Protein AF-A0A3P7DYY5-F1 (afdb_monomer_lite)

Structure (mmCIF, N/CA/C/O backbone):
data_AF-A0A3P7DYY5-F1
#
_entry.id   AF-A0A3P7DYY5-F1
#
loop_
_atom_site.group_PDB
_atom_site.id
_atom_site.type_symbol
_atom_site.label_atom_id
_atom_site.label_alt_id
_atom_site.label_comp_id
_atom_site.label_asym_id
_atom_site.label_entity_id
_atom_site.label_seq_id
_atom_site.pdbx_PDB_ins_code
_atom_site.Cartn_x
_atom_site.Cartn_y
_atom_site.Cartn_z
_atom_site.occupancy
_atom_site.B_iso_or_equiv
_atom_site.auth_seq_id
_atom_site.auth_comp_id
_atom_site.auth_asym_id
_atom_site.auth_atom_id
_atom_site.pdbx_PDB_model_num
ATOM 1 N N . MET A 1 1 ? 8.900 0.400 4.658 1.00 49.28 1 MET A N 1
ATOM 2 C CA . MET A 1 1 ? 7.834 1.344 4.260 1.00 49.28 1 MET A CA 1
ATOM 3 C C . MET A 1 1 ? 8.224 2.756 4.705 1.00 49.28 1 MET A C 1
ATOM 5 O O . MET A 1 1 ? 7.655 3.268 5.652 1.00 49.28 1 MET A O 1
ATOM 9 N N . GLU A 1 2 ? 9.219 3.385 4.072 1.00 54.34 2 GLU A N 1
ATOM 10 C CA . GLU A 1 2 ? 9.667 4.743 4.469 1.00 54.34 2 GLU A CA 1
ATOM 11 C C . GLU A 1 2 ? 8.899 5.875 3.755 1.00 54.34 2 GLU A C 1
ATOM 13 O O . GLU A 1 2 ? 9.110 7.042 4.052 1.00 54.34 2 GLU A O 1
ATOM 18 N N . ASN A 1 3 ? 7.967 5.545 2.849 1.00 60.91 3 ASN A N 1
ATOM 19 C CA . ASN A 1 3 ? 7.320 6.512 1.950 1.00 60.91 3 ASN A CA 1
ATOM 20 C C . ASN A 1 3 ? 5.791 6.568 2.112 1.00 60.91 3 ASN A C 1
ATOM 22 O O . ASN A 1 3 ? 5.076 6.672 1.112 1.00 60.91 3 ASN A O 1
ATOM 26 N N . VAL A 1 4 ? 5.281 6.435 3.340 1.00 59.06 4 VAL A N 1
ATOM 27 C CA . VAL A 1 4 ? 3.853 6.638 3.630 1.00 59.06 4 VAL A CA 1
ATOM 28 C C . VAL A 1 4 ? 3.684 8.005 4.273 1.00 59.06 4 VAL A C 1
ATOM 30 O O . VAL A 1 4 ? 4.120 8.219 5.402 1.00 59.06 4 VAL A O 1
ATOM 33 N N . TYR A 1 5 ? 3.047 8.927 3.556 1.00 59.81 5 TYR A N 1
ATOM 34 C CA . TYR A 1 5 ? 2.686 10.238 4.092 1.00 59.81 5 TYR A CA 1
ATOM 35 C C . TYR A 1 5 ? 1.183 10.270 4.325 1.00 59.81 5 TYR A C 1
ATOM 37 O O . TYR A 1 5 ? 0.419 10.111 3.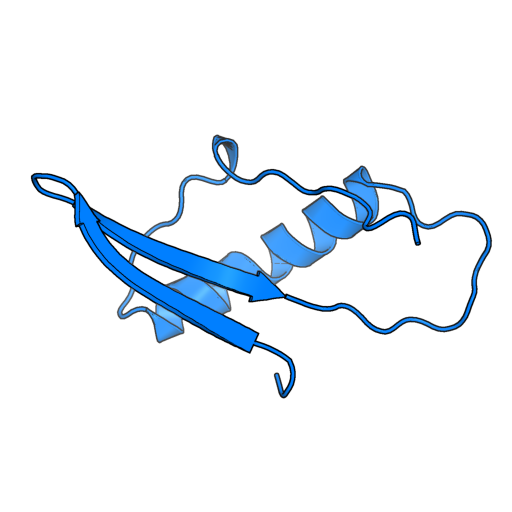374 1.00 59.81 5 TYR A O 1
ATOM 45 N N . VAL A 1 6 ? 0.770 10.454 5.580 1.00 63.00 6 VAL A N 1
ATOM 46 C CA . VAL A 1 6 ? -0.627 10.708 5.950 1.00 63.00 6 VAL A CA 1
ATOM 47 C C . VAL A 1 6 ? -0.831 12.216 5.931 1.00 63.00 6 VAL A C 1
ATOM 49 O O . VAL A 1 6 ? -0.176 12.938 6.682 1.00 63.00 6 VAL A O 1
ATOM 52 N N . TRP A 1 7 ? -1.709 12.691 5.054 1.00 62.31 7 TRP A N 1
ATOM 53 C CA . TRP A 1 7 ? -1.948 14.122 4.868 1.00 62.31 7 TRP A CA 1
ATOM 54 C C . TRP A 1 7 ? -3.072 14.619 5.764 1.00 62.31 7 TRP A C 1
ATOM 56 O O . TRP A 1 7 ? -2.955 15.675 6.382 1.00 62.31 7 TRP A O 1
ATOM 66 N N . TYR A 1 8 ? -4.152 13.843 5.848 1.00 64.00 8 TYR A N 1
ATOM 67 C CA . TYR A 1 8 ? -5.361 14.241 6.547 1.00 64.00 8 TYR A CA 1
ATOM 68 C C . TYR A 1 8 ? -6.029 13.055 7.232 1.00 64.00 8 TYR A C 1
ATOM 70 O O . TYR A 1 8 ? -6.215 11.985 6.651 1.00 64.00 8 TYR A O 1
ATOM 78 N N . LEU A 1 9 ? -6.417 13.301 8.482 1.00 69.12 9 LEU A N 1
ATOM 79 C CA . LEU A 1 9 ? -7.296 12.463 9.282 1.00 69.12 9 LEU A CA 1
ATOM 80 C C . LEU A 1 9 ? -8.501 13.321 9.644 1.00 69.12 9 LEU A C 1
ATOM 82 O O . LEU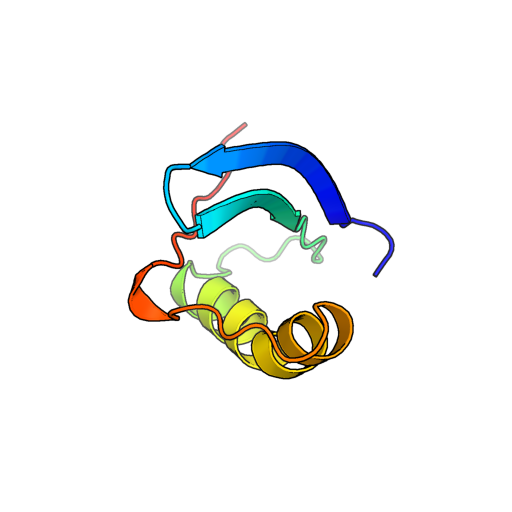 A 1 9 ? -8.358 14.306 10.372 1.00 69.12 9 LEU A O 1
ATOM 86 N N . TYR A 1 10 ? -9.676 12.980 9.125 1.00 75.69 10 TYR A N 1
ATOM 87 C CA . TYR A 1 10 ? -10.904 13.659 9.522 1.00 75.69 10 TYR A CA 1
ATOM 88 C C . TYR A 1 10 ? -12.085 12.697 9.565 1.00 75.69 10 TYR A C 1
ATOM 90 O O . TYR A 1 10 ? -12.155 11.719 8.823 1.00 75.69 10 TYR A O 1
ATOM 98 N N . ASN A 1 11 ? -13.029 12.988 10.455 1.00 77.06 11 ASN A N 1
ATOM 99 C CA . ASN A 1 11 ? -14.278 12.245 10.525 1.00 77.06 11 ASN A CA 1
ATOM 100 C C . ASN A 1 11 ? -15.169 12.658 9.349 1.00 77.06 11 ASN A C 1
ATOM 102 O O . ASN A 1 11 ? -15.472 13.842 9.186 1.00 77.06 11 ASN A O 1
ATOM 106 N N . SER A 1 12 ? -15.607 11.686 8.559 1.00 72.00 12 SER A N 1
ATOM 107 C CA . SER A 1 12 ? -16.540 11.851 7.447 1.00 72.00 12 SER A CA 1
ATOM 108 C C . SER A 1 12 ? -17.822 11.078 7.759 1.00 72.00 12 SER A C 1
ATOM 110 O O . SER A 1 12 ? -18.032 9.951 7.316 1.00 72.00 12 SER A O 1
ATOM 112 N N . GLY A 1 13 ? -18.682 11.667 8.594 1.00 78.75 13 GLY A N 1
ATOM 113 C CA . GLY A 1 13 ? -19.884 10.989 9.087 1.00 78.75 13 GLY A CA 1
ATOM 114 C C . GLY A 1 13 ? -19.533 9.817 10.019 1.00 78.75 13 GLY A C 1
ATOM 115 O O . GLY A 1 13 ? -18.835 10.053 11.006 1.00 78.75 13 GLY A O 1
ATOM 116 N N . PRO A 1 14 ? -20.023 8.587 9.765 1.00 79.12 14 PRO A N 1
ATOM 117 C CA . PRO A 1 14 ? -19.659 7.412 10.560 1.00 79.12 14 PRO A CA 1
ATOM 118 C C . PRO A 1 14 ? -18.246 6.882 10.254 1.00 79.12 14 PRO A C 1
ATOM 120 O O . PRO A 1 14 ? -17.756 6.037 11.000 1.00 79.12 14 PRO A O 1
ATOM 123 N N . ASP A 1 15 ? -17.602 7.366 9.187 1.00 70.25 15 ASP A N 1
ATOM 124 C CA . ASP A 1 15 ? -16.329 6.846 8.693 1.00 70.25 15 ASP A CA 1
ATOM 125 C C . ASP A 1 15 ? -15.152 7.754 9.084 1.00 70.25 15 ASP A C 1
ATOM 127 O O . ASP A 1 15 ? -15.272 8.981 9.138 1.00 70.25 15 ASP A O 1
ATOM 131 N N . LEU A 1 16 ? -13.977 7.159 9.302 1.00 71.88 16 LEU A N 1
ATOM 132 C CA . LEU A 1 16 ? -12.717 7.897 9.374 1.00 71.88 16 LEU A CA 1
ATOM 133 C C . LEU A 1 16 ? -12.127 7.993 7.964 1.00 71.88 16 LEU A C 1
ATOM 135 O O . LEU A 1 16 ? -11.736 6.984 7.377 1.00 71.88 16 LEU A O 1
ATOM 139 N N . ALA A 1 17 ? -12.039 9.207 7.425 1.00 70.75 17 ALA A N 1
ATOM 140 C CA . ALA A 1 17 ? -11.333 9.447 6.178 1.00 70.75 17 ALA A CA 1
ATOM 141 C C . ALA A 1 17 ? -9.832 9.567 6.468 1.00 70.75 17 ALA A C 1
ATOM 143 O O . ALA A 1 17 ? -9.388 10.492 7.155 1.00 70.75 17 ALA A O 1
ATOM 144 N N . VAL A 1 18 ? -9.063 8.617 5.935 1.00 69.31 18 VAL A N 1
ATOM 145 C CA . VAL A 1 18 ? -7.600 8.629 5.960 1.00 69.31 18 VAL A CA 1
ATOM 146 C C . VAL A 1 18 ? -7.112 8.869 4.541 1.00 69.31 18 VAL A C 1
ATOM 148 O O . VAL A 1 18 ? -7.306 8.029 3.661 1.00 69.31 18 VAL A O 1
ATOM 151 N N . GLU A 1 19 ? -6.470 10.009 4.315 1.00 69.38 19 GLU A N 1
ATOM 152 C CA . GLU A 1 19 ? -5.784 10.279 3.055 1.00 69.38 19 GLU A CA 1
ATOM 153 C C . GLU A 1 19 ? -4.284 10.055 3.235 1.00 69.38 19 GLU A C 1
ATOM 155 O O . GLU A 1 19 ? -3.629 10.731 4.035 1.00 69.38 19 GLU A O 1
ATOM 160 N N . PHE A 1 20 ? -3.733 9.108 2.478 1.00 69.25 20 PHE A N 1
ATOM 161 C CA . PHE A 1 20 ? -2.301 8.854 2.441 1.00 69.25 20 PHE A CA 1
ATOM 162 C C . PHE A 1 20 ? -1.804 8.661 1.012 1.00 69.25 20 PHE A C 1
ATOM 164 O O . PHE A 1 20 ? -2.548 8.261 0.116 1.00 69.25 20 PHE A O 1
ATOM 171 N N . SER A 1 21 ? -0.521 8.933 0.800 1.00 68.12 21 SER A N 1
ATOM 172 C CA . SER A 1 21 ? 0.156 8.664 -0.469 1.00 68.12 21 SER A CA 1
ATOM 173 C C . SER A 1 21 ? 1.204 7.576 -0.291 1.00 68.12 21 SER A C 1
ATOM 175 O O . SER A 1 21 ? 1.976 7.606 0.667 1.00 68.12 21 SER A O 1
ATOM 177 N N . LEU A 1 22 ? 1.252 6.644 -1.245 1.00 68.81 22 LEU A N 1
ATOM 178 C CA . LEU A 1 22 ? 2.358 5.704 -1.400 1.00 68.81 22 LEU A CA 1
ATOM 179 C C . LEU A 1 22 ? 3.178 6.099 -2.621 1.00 68.81 22 LEU A C 1
ATOM 181 O O . LEU A 1 22 ? 2.666 6.124 -3.740 1.00 68.81 22 LEU A O 1
ATOM 185 N N . ILE A 1 23 ? 4.461 6.374 -2.404 1.00 69.56 23 ILE A N 1
ATOM 186 C CA . ILE A 1 23 ? 5.409 6.641 -3.487 1.00 69.56 23 ILE A CA 1
ATOM 187 C C . ILE A 1 23 ? 6.242 5.383 -3.725 1.00 69.56 23 ILE A C 1
ATOM 189 O O . ILE A 1 23 ? 7.029 4.959 -2.874 1.00 69.56 23 ILE A O 1
ATOM 193 N N . LEU A 1 24 ? 6.072 4.796 -4.910 1.00 69.81 24 LEU A N 1
ATOM 194 C CA . LEU A 1 24 ? 6.850 3.654 -5.380 1.00 69.81 24 LEU A CA 1
ATOM 195 C C . LEU A 1 24 ? 8.021 4.155 -6.222 1.00 69.81 24 LEU A C 1
ATOM 197 O O . LEU A 1 24 ? 7.848 4.580 -7.364 1.00 69.81 24 LEU A O 1
ATOM 201 N N . LEU A 1 25 ? 9.222 4.084 -5.657 1.00 71.75 25 LEU A N 1
ATOM 202 C CA . LEU A 1 25 ? 10.454 4.348 -6.390 1.00 71.75 25 LEU A CA 1
ATOM 203 C C . LEU A 1 25 ? 10.885 3.062 -7.093 1.00 71.75 25 LEU A C 1
ATOM 205 O O . LEU A 1 25 ? 11.125 2.042 -6.450 1.00 71.75 25 LEU A O 1
ATOM 209 N N . THR A 1 26 ? 10.967 3.105 -8.417 1.00 72.75 26 THR A N 1
ATOM 210 C CA . THR A 1 26 ? 11.418 1.976 -9.239 1.00 72.75 26 THR A CA 1
ATOM 211 C C . THR A 1 26 ? 12.525 2.448 -10.178 1.00 72.75 26 THR A C 1
ATOM 213 O O . THR A 1 26 ? 12.542 3.628 -10.542 1.00 72.75 26 THR A O 1
ATOM 216 N N . PRO A 1 27 ? 13.471 1.574 -10.571 1.00 77.94 27 PRO A N 1
ATOM 217 C CA . PRO A 1 27 ? 14.395 1.894 -11.649 1.00 77.94 27 PRO A CA 1
ATOM 218 C C . PRO A 1 27 ? 13.616 2.324 -12.891 1.00 77.94 27 PRO A C 1
ATOM 220 O O . PRO A 1 27 ? 12.583 1.731 -13.203 1.00 77.94 27 PRO A O 1
ATOM 223 N N . SER A 1 28 ? 14.114 3.344 -13.594 1.00 70.75 28 SER A N 1
ATOM 224 C CA . SER A 1 28 ? 13.459 3.853 -14.798 1.00 70.75 28 SER A CA 1
ATOM 225 C C . SER A 1 28 ? 13.296 2.722 -15.815 1.00 70.75 28 SER A C 1
ATOM 227 O O . SER A 1 28 ? 14.271 2.239 -16.392 1.00 70.75 28 SER A O 1
ATOM 229 N N . HIS A 1 29 ? 12.057 2.276 -16.001 1.00 68.12 29 HIS A N 1
ATOM 230 C CA . HIS A 1 29 ? 11.675 1.313 -17.018 1.00 68.12 29 HIS A CA 1
ATOM 231 C C . HIS A 1 29 ? 10.490 1.904 -17.783 1.00 68.12 29 HIS A C 1
ATOM 233 O O . HIS A 1 29 ? 9.523 2.335 -17.152 1.00 68.12 29 HIS A O 1
ATOM 239 N N . PRO A 1 30 ? 10.520 1.925 -19.126 1.00 66.44 30 PRO A N 1
ATOM 240 C CA . PRO A 1 30 ? 9.615 2.757 -19.918 1.00 66.44 30 PRO A CA 1
ATOM 241 C C . PRO A 1 30 ? 8.126 2.398 -19.806 1.00 66.44 30 PRO A C 1
ATOM 243 O O . PRO A 1 30 ? 7.294 3.175 -20.247 1.00 66.44 30 PRO A O 1
ATOM 246 N N . ASN A 1 31 ? 7.767 1.248 -19.227 1.00 72.00 31 ASN A N 1
ATOM 247 C CA . ASN A 1 31 ? 6.414 0.696 -19.330 1.00 72.00 31 ASN A CA 1
ATOM 248 C C . ASN A 1 31 ? 5.933 0.007 -18.043 1.00 72.00 31 ASN A C 1
ATOM 250 O O . ASN A 1 31 ? 5.551 -1.163 -18.072 1.00 72.00 31 ASN A O 1
ATOM 254 N N . ILE A 1 32 ? 5.950 0.688 -16.897 1.00 77.81 32 ILE A N 1
ATOM 255 C CA . ILE A 1 32 ? 5.127 0.225 -15.770 1.00 77.81 32 ILE A CA 1
ATOM 256 C C . ILE A 1 32 ? 3.701 0.687 -16.067 1.00 77.81 32 ILE A C 1
ATOM 258 O O . ILE A 1 32 ? 3.480 1.874 -16.264 1.00 77.81 32 ILE A O 1
ATOM 262 N N . GLY A 1 33 ? 2.748 -0.242 -16.156 1.00 81.38 33 GLY A N 1
ATOM 263 C CA . GLY A 1 33 ? 1.336 0.082 -16.379 1.00 81.38 33 GLY A CA 1
ATOM 264 C C . GLY A 1 33 ? 0.585 0.347 -15.072 1.00 81.38 33 GLY A C 1
ATOM 265 O O . GLY A 1 33 ? 0.899 -0.263 -14.046 1.00 81.38 33 GLY A O 1
ATOM 266 N N . VAL A 1 34 ? -0.459 1.190 -15.117 1.00 81.31 34 VAL A N 1
ATOM 267 C CA . VAL A 1 34 ? -1.308 1.528 -13.949 1.00 81.31 34 VAL A CA 1
ATOM 268 C C . VAL A 1 34 ? -1.846 0.265 -13.276 1.00 81.31 34 VAL A C 1
ATOM 270 O O . VAL A 1 34 ? -1.869 0.164 -12.053 1.00 81.31 34 VAL A O 1
ATOM 273 N N . THR A 1 35 ? -2.236 -0.732 -14.074 1.00 84.81 35 THR A N 1
ATOM 274 C CA . THR A 1 35 ? -2.728 -2.024 -13.582 1.00 84.81 35 THR A CA 1
ATOM 275 C C . THR A 1 35 ? -1.676 -2.764 -12.759 1.00 84.81 35 THR A C 1
ATOM 277 O O . THR A 1 35 ? -2.007 -3.319 -11.717 1.00 84.81 35 THR A O 1
ATOM 280 N N . SER A 1 36 ? -0.407 -2.740 -13.175 1.00 85.56 36 SER A N 1
ATOM 281 C CA . SER A 1 36 ? 0.684 -3.361 -12.416 1.00 85.56 36 SER A CA 1
ATOM 282 C C . SER A 1 36 ? 0.882 -2.663 -11.073 1.00 85.56 36 SER A C 1
ATOM 284 O O . SER A 1 36 ? 0.994 -3.335 -10.051 1.00 85.56 36 SER A O 1
ATOM 286 N N . VAL A 1 37 ? 0.838 -1.326 -11.053 1.00 83.75 37 VAL A N 1
ATOM 287 C CA . VAL A 1 37 ? 0.911 -0.538 -9.811 1.00 83.75 37 VAL A CA 1
ATOM 288 C C . VAL A 1 37 ? -0.265 -0.865 -8.888 1.00 83.75 37 VAL A C 1
ATOM 290 O O . VAL A 1 37 ? -0.066 -1.123 -7.702 1.00 83.75 37 VAL A O 1
ATOM 293 N N . LYS A 1 38 ? -1.483 -0.930 -9.437 1.00 85.69 38 LYS A N 1
ATOM 294 C CA . LYS A 1 38 ? -2.687 -1.300 -8.685 1.00 85.69 38 LYS A CA 1
ATOM 295 C C . LYS A 1 38 ? -2.586 -2.713 -8.105 1.00 85.69 38 LYS A C 1
ATOM 297 O O . LYS A 1 38 ? -2.951 -2.910 -6.952 1.00 85.69 38 LYS A O 1
ATOM 302 N N . ASN A 1 39 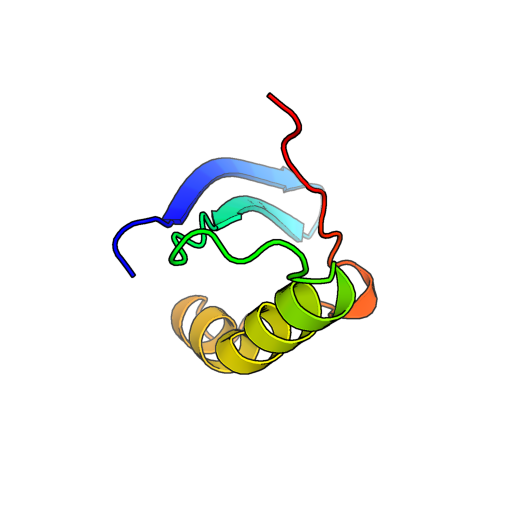? -2.063 -3.678 -8.859 1.00 86.94 39 ASN A N 1
ATOM 303 C CA . ASN A 1 39 ? -1.880 -5.051 -8.381 1.00 86.94 39 ASN A CA 1
ATOM 304 C C . ASN A 1 39 ? -0.858 -5.134 -7.242 1.00 86.94 39 ASN A C 1
ATOM 306 O O . ASN A 1 39 ? -1.106 -5.833 -6.263 1.00 86.94 39 ASN A O 1
ATOM 310 N N . VAL A 1 40 ? 0.252 -4.394 -7.334 1.00 85.38 40 VAL A N 1
ATOM 311 C CA . VAL A 1 40 ? 1.229 -4.297 -6.236 1.00 85.38 40 VAL A CA 1
ATOM 312 C C . VAL A 1 40 ? 0.577 -3.685 -4.996 1.00 85.38 40 VAL A C 1
ATOM 314 O O . VAL A 1 40 ? 0.687 -4.255 -3.915 1.00 85.38 40 VAL A O 1
ATOM 317 N N . PHE A 1 41 ? -0.169 -2.587 -5.149 1.00 85.25 41 PHE A N 1
ATOM 318 C CA . PHE A 1 41 ? -0.901 -1.973 -4.038 1.00 85.25 41 PHE A CA 1
ATOM 319 C C . PHE A 1 41 ? -1.890 -2.952 -3.384 1.00 85.25 41 PHE A C 1
ATOM 321 O O . PHE A 1 41 ? -1.902 -3.102 -2.168 1.00 85.25 41 PHE A O 1
ATOM 328 N N . ILE A 1 42 ? -2.681 -3.674 -4.185 1.00 88.31 42 ILE A N 1
ATOM 329 C CA . ILE A 1 42 ? -3.621 -4.686 -3.680 1.00 88.31 42 ILE A CA 1
ATOM 330 C C . ILE A 1 42 ? -2.880 -5.810 -2.939 1.00 88.31 42 ILE A C 1
ATOM 332 O O . ILE A 1 42 ? -3.396 -6.314 -1.947 1.00 88.31 42 ILE A O 1
ATOM 336 N N . SER A 1 43 ? -1.676 -6.191 -3.379 1.00 89.56 43 SER A N 1
ATOM 337 C CA . SER A 1 43 ? -0.907 -7.268 -2.739 1.00 89.56 43 SER A CA 1
ATOM 338 C C . SER A 1 43 ? -0.413 -6.930 -1.329 1.00 89.56 43 SER A C 1
ATOM 340 O O . SER A 1 43 ? -0.309 -7.830 -0.503 1.00 89.56 43 SER A O 1
ATOM 342 N N . VAL A 1 44 ? -0.166 -5.648 -1.040 1.00 86.62 44 VAL A N 1
ATOM 343 C CA . VAL A 1 44 ? 0.235 -5.170 0.297 1.00 86.62 44 VAL A CA 1
ATOM 344 C C . VAL A 1 44 ? -0.952 -4.703 1.142 1.00 86.62 44 VAL A C 1
ATOM 346 O O . VAL A 1 44 ? -0.783 -4.388 2.316 1.00 86.62 44 VAL A O 1
ATOM 349 N N . LEU A 1 45 ? -2.161 -4.666 0.568 1.00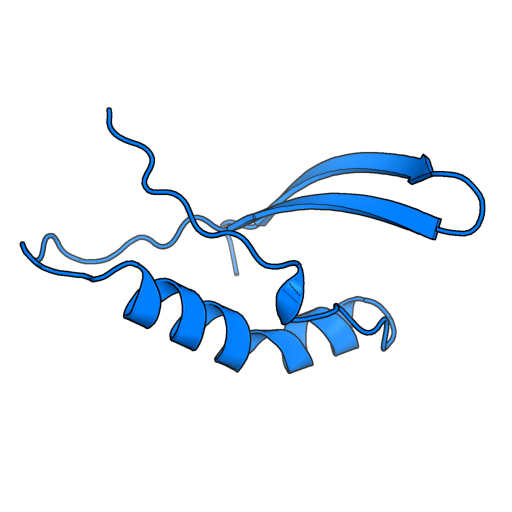 88.19 45 LEU A N 1
ATOM 350 C CA . LEU A 1 45 ? -3.358 -4.181 1.251 1.00 88.19 45 LEU A CA 1
ATOM 351 C C . LEU A 1 45 ? -3.652 -4.939 2.554 1.00 88.19 45 LEU A C 1
ATOM 353 O O . LEU A 1 45 ? -3.885 -4.257 3.542 1.00 88.19 45 LEU A O 1
ATOM 357 N N . PRO A 1 46 ? -3.563 -6.284 2.629 1.00 89.31 46 PRO A N 1
ATOM 358 C CA . PRO A 1 46 ? -3.820 -6.993 3.884 1.00 89.31 46 PRO A CA 1
ATOM 359 C C . PRO A 1 46 ? -2.880 -6.581 5.025 1.00 89.31 46 PRO A C 1
ATOM 361 O O . PRO A 1 46 ? -3.306 -6.499 6.170 1.00 89.31 46 PRO A O 1
ATOM 364 N N . GLU A 1 47 ? -1.611 -6.286 4.720 1.00 88.12 47 GLU A N 1
ATOM 365 C CA . GLU A 1 47 ? -0.647 -5.797 5.715 1.00 88.12 47 GLU A CA 1
ATOM 366 C C . GLU A 1 47 ? -1.002 -4.377 6.181 1.00 88.12 47 GLU A C 1
ATOM 368 O O . GLU A 1 47 ? -0.907 -4.070 7.366 1.00 88.12 47 GLU A O 1
ATOM 373 N N . ILE A 1 48 ? -1.464 -3.519 5.264 1.00 83.94 48 ILE A N 1
ATOM 374 C CA . ILE A 1 48 ? -1.957 -2.176 5.600 1.00 83.94 48 ILE A CA 1
ATOM 375 C C . ILE A 1 48 ? -3.210 -2.272 6.481 1.00 83.94 48 ILE A C 1
ATOM 377 O O . ILE A 1 48 ? -3.308 -1.563 7.477 1.00 83.94 48 ILE A O 1
ATOM 381 N N . GLU A 1 49 ? -4.159 -3.146 6.144 1.00 87.88 49 GLU A N 1
ATOM 382 C CA . GLU A 1 49 ? -5.384 -3.357 6.924 1.00 87.88 49 GLU A CA 1
ATOM 383 C C . GLU A 1 49 ? -5.067 -3.867 8.339 1.00 87.88 49 GLU A C 1
ATOM 385 O O . GLU A 1 49 ? -5.638 -3.359 9.304 1.00 87.88 49 GLU A O 1
ATOM 390 N N . ASP A 1 50 ? -4.119 -4.800 8.484 1.00 89.62 50 ASP A N 1
ATOM 391 C CA . ASP A 1 50 ? -3.646 -5.300 9.785 1.00 89.62 50 ASP A CA 1
ATOM 392 C C . ASP A 1 50 ? -3.032 -4.175 10.638 1.00 89.62 50 ASP A C 1
ATOM 394 O O . ASP A 1 50 ? -3.416 -3.982 11.794 1.00 89.62 50 ASP A O 1
ATOM 398 N N . GLN A 1 51 ? -2.178 -3.336 10.038 1.00 85.25 51 GLN A N 1
ATOM 399 C CA . GLN A 1 51 ? -1.611 -2.150 10.700 1.00 85.25 51 GLN A CA 1
ATOM 400 C C . GLN A 1 51 ? -2.671 -1.092 11.058 1.00 85.25 51 GLN A C 1
ATOM 402 O O . GLN A 1 51 ? -2.472 -0.301 11.981 1.00 85.25 51 GLN A O 1
ATOM 407 N N . LEU A 1 52 ? -3.813 -1.095 10.368 1.00 82.94 52 LEU A N 1
ATOM 408 C CA . LEU A 1 52 ? -4.987 -0.270 10.658 1.00 82.94 52 LEU A CA 1
ATOM 409 C C . LEU A 1 52 ? -5.997 -0.992 11.569 1.00 82.94 52 LEU A C 1
ATOM 411 O O . LEU A 1 52 ? -7.204 -0.764 11.464 1.00 82.94 52 LEU A O 1
ATOM 415 N N . ASN A 1 53 ? -5.525 -1.856 12.475 1.00 85.88 53 ASN A N 1
ATOM 416 C CA . ASN A 1 53 ? -6.345 -2.621 13.426 1.00 85.88 53 ASN A CA 1
ATOM 417 C C . ASN A 1 53 ? -7.431 -3.483 12.751 1.00 85.88 53 ASN A C 1
ATOM 419 O O . ASN A 1 53 ? -8.542 -3.618 13.268 1.00 85.88 53 ASN A O 1
ATOM 423 N N . GLY A 1 54 ? -7.128 -4.045 11.580 1.00 85.31 54 GLY A N 1
ATOM 424 C CA . GLY A 1 54 ? -8.055 -4.867 10.800 1.00 85.31 54 GLY A CA 1
ATOM 425 C C . GLY A 1 54 ? -9.123 -4.070 10.049 1.00 85.31 54 GLY A C 1
ATOM 426 O O . GLY A 1 54 ? -10.135 -4.642 9.639 1.00 85.31 54 GLY A O 1
ATOM 427 N N . THR A 1 55 ? -8.940 -2.758 9.876 1.00 84.19 55 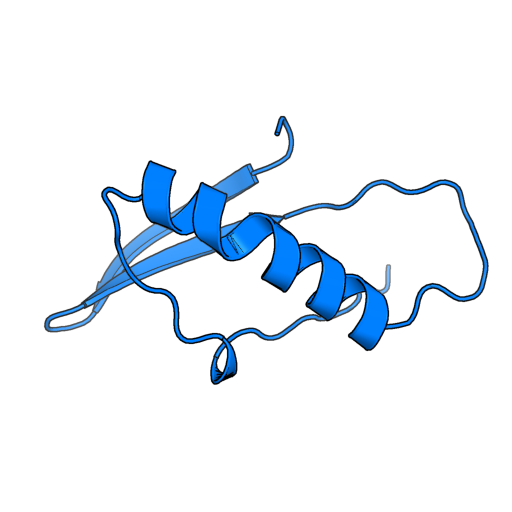THR A N 1
ATOM 428 C CA . THR A 1 55 ? -9.872 -1.932 9.096 1.00 84.19 55 THR A CA 1
ATOM 429 C C . THR A 1 55 ? -9.847 -2.365 7.636 1.00 84.19 55 THR A C 1
ATOM 431 O O . THR A 1 55 ? -8.815 -2.255 6.983 1.00 84.19 55 THR A O 1
ATOM 434 N N . HIS A 1 56 ? -10.989 -2.809 7.109 1.00 86.88 56 HIS A N 1
ATOM 435 C CA . HIS A 1 56 ? -11.097 -3.224 5.713 1.00 86.88 56 HIS A CA 1
ATOM 436 C C . HIS A 1 56 ? -11.171 -2.025 4.760 1.00 86.88 56 HIS A C 1
ATOM 438 O O . HIS A 1 56 ? -11.975 -1.109 4.953 1.00 86.88 56 HIS A O 1
ATOM 444 N N . ILE A 1 57 ? -10.381 -2.062 3.691 1.00 83.44 57 ILE A N 1
ATOM 445 C CA . ILE A 1 57 ? -10.354 -1.067 2.623 1.00 83.44 57 ILE A CA 1
ATOM 446 C C . ILE A 1 57 ? -11.024 -1.663 1.380 1.00 83.44 57 ILE A C 1
ATOM 448 O O . ILE A 1 57 ? -10.567 -2.655 0.809 1.00 83.44 57 ILE A O 1
ATOM 452 N N . ASP A 1 58 ? -12.091 -1.020 0.894 1.00 85.12 58 ASP A N 1
ATOM 453 C CA . ASP A 1 58 ? -12.752 -1.448 -0.342 1.00 85.12 58 ASP A CA 1
ATOM 454 C C . ASP A 1 58 ? -11.818 -1.260 -1.547 1.00 85.12 58 ASP A C 1
ATOM 456 O O . ASP A 1 58 ? -11.608 -0.155 -2.059 1.00 85.12 58 ASP A O 1
ATOM 460 N N . LYS A 1 59 ? -11.303 -2.380 -2.058 1.00 85.38 59 LYS A N 1
ATOM 461 C CA . LYS A 1 59 ? -10.418 -2.421 -3.227 1.00 85.38 59 LYS A CA 1
ATOM 462 C C . LYS A 1 59 ? -10.993 -1.749 -4.480 1.00 85.38 59 LYS A C 1
ATOM 464 O O . LYS A 1 59 ? -10.235 -1.331 -5.362 1.00 85.38 59 LYS A O 1
ATOM 469 N N . ASN A 1 60 ? -12.318 -1.641 -4.584 1.00 85.12 60 ASN A N 1
ATOM 470 C CA . ASN A 1 60 ? -12.985 -0.994 -5.714 1.00 85.12 60 ASN A CA 1
ATOM 471 C C . ASN A 1 60 ? -12.906 0.536 -5.641 1.00 85.12 60 ASN A C 1
ATOM 473 O O . ASN A 1 60 ? -13.072 1.199 -6.665 1.00 85.12 60 ASN A O 1
ATOM 477 N N . LYS A 1 61 ? -12.613 1.097 -4.462 1.00 80.06 61 LYS A N 1
ATOM 478 C CA . LYS A 1 61 ? -12.411 2.537 -4.243 1.00 80.06 61 LYS A CA 1
ATOM 479 C C . LYS A 1 61 ? -10.968 2.986 -4.492 1.00 80.06 61 LYS A C 1
ATOM 481 O O . LYS A 1 61 ? -10.711 4.183 -4.549 1.00 80.06 61 LYS A O 1
ATOM 486 N N . ILE A 1 62 ? -10.034 2.050 -4.689 1.00 80.06 62 ILE A N 1
ATOM 487 C CA . ILE A 1 62 ? -8.626 2.362 -4.959 1.00 80.06 62 ILE A CA 1
ATOM 488 C C . ILE A 1 62 ? -8.471 2.929 -6.375 1.00 80.06 62 ILE A C 1
ATOM 490 O O . ILE A 1 62 ? -8.681 2.229 -7.380 1.00 80.06 62 ILE A O 1
ATOM 494 N N . SER A 1 63 ? -8.024 4.181 -6.428 1.00 77.56 63 SER A N 1
ATOM 495 C CA . SER A 1 63 ? -7.613 4.894 -7.635 1.00 77.56 63 SER A CA 1
ATOM 496 C C . SER A 1 63 ? -6.092 5.036 -7.658 1.00 77.56 63 SER A C 1
ATOM 498 O O . SER A 1 63 ? -5.486 5.388 -6.651 1.00 77.56 63 SER A O 1
ATOM 500 N N . ILE A 1 64 ? -5.479 4.758 -8.808 1.00 77.88 64 ILE A N 1
ATOM 501 C CA . ILE A 1 64 ? -4.048 4.960 -9.048 1.00 77.88 64 ILE A CA 1
ATOM 502 C C . ILE A 1 64 ? -3.925 5.966 -10.184 1.00 77.88 64 ILE A C 1
ATOM 504 O O . ILE A 1 64 ? -4.530 5.783 -11.241 1.00 77.88 64 ILE A O 1
ATOM 508 N N . GLN A 1 65 ? -3.135 7.012 -9.974 1.00 72.19 65 GLN A N 1
ATOM 509 C CA . GLN A 1 65 ? -2.853 8.033 -10.976 1.00 72.19 65 GLN A CA 1
ATOM 510 C C . GLN A 1 65 ? -1.339 8.203 -11.094 1.00 72.19 65 GLN A C 1
ATOM 512 O O . GLN A 1 65 ? -0.631 8.178 -10.088 1.00 72.19 65 GLN A O 1
ATOM 51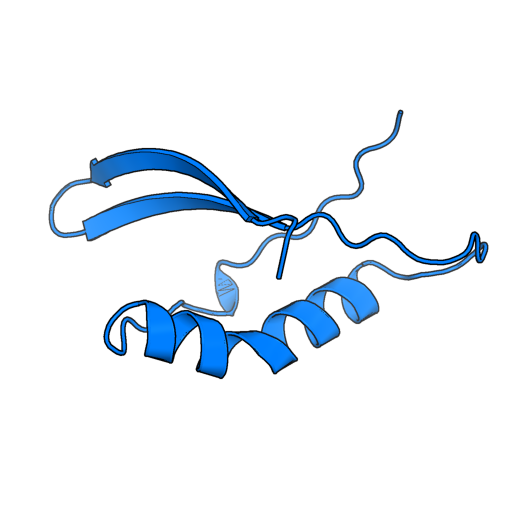7 N N . TYR A 1 66 ? -0.837 8.365 -12.320 1.00 70.25 66 TYR A N 1
ATOM 518 C CA . TYR A 1 66 ? 0.545 8.790 -12.518 1.00 70.25 66 TYR A CA 1
ATOM 519 C C . TYR A 1 66 ? 0.655 10.283 -12.239 1.00 70.25 66 TYR A C 1
ATOM 521 O O . TYR A 1 66 ? -0.090 11.081 -12.805 1.00 70.25 66 TYR A O 1
ATOM 529 N N . LEU A 1 67 ? 1.617 10.655 -11.397 1.00 65.94 67 LEU A N 1
ATOM 530 C CA . LEU A 1 67 ? 2.052 12.039 -11.277 1.00 65.94 67 LEU A CA 1
ATOM 531 C C . LEU A 1 67 ? 2.902 12.359 -12.510 1.00 65.94 67 LEU A C 1
ATOM 533 O O . LEU A 1 67 ? 4.102 12.089 -12.525 1.00 65.94 67 LEU A O 1
ATOM 537 N N . TYR A 1 68 ? 2.280 12.888 -13.562 1.00 59.97 68 TYR A N 1
ATOM 538 C CA . TYR A 1 68 ? 3.032 13.528 -14.637 1.00 59.97 68 TYR A CA 1
ATOM 539 C C . TYR A 1 68 ? 3.667 14.798 -14.062 1.00 59.97 68 TYR A C 1
ATOM 541 O O . TYR A 1 68 ? 2.949 15.699 -13.631 1.00 59.97 68 TYR A O 1
ATOM 549 N N . HIS A 1 69 ? 4.998 14.820 -13.993 1.00 54.94 69 HIS A N 1
ATOM 550 C CA . HIS A 1 69 ? 5.766 16.060 -13.880 1.00 54.94 69 HIS A CA 1
ATOM 551 C C . HIS A 1 69 ? 6.050 16.587 -15.284 1.00 54.94 69 HIS A C 1
ATOM 553 O O . HIS A 1 69 ? 6.339 15.744 -16.166 1.00 54.94 69 HIS A O 1
#

Foldseek 3Di:
DVAKDFDDWDDDDPDTDTDIDDDDDDPDDPDDDQVNVLVVVVVCQCVVCVVVVNDDDDSVPDDDDDPDD

Sequence (69 aa):
MENVYVWYLYNSGPDLAVEFSLILLTPSHPNIGVTSVKNVFISVLPEIEDQLNGTHIDKNKISIQYLYH

Secondary structure (DSSP, 8-state):
---EEEEEEEEETTEEEEEEEE-------TT--HHHHHHHHHHHHHHHHHHTTT----GGG--------

Organism: Wuchereria bancrofti (NCBI:txid6293)

pLDDT: mean 75.93, std 9.97, range [49.28, 89.62]

Radius of gyration: 13.56 Å; chains: 1; bounding box: 34×23×33 Å